Protein AF-A0A257ZQV4-F1 (afdb_monomer_lite)

Foldseek 3Di:
DDDDDDDPVCVVVDDPVNVVVVVVVVVVFPDKDKDWDWDDDPPKIWIWMWIAGPPPGIDIDIDMDDPPPD

Sequence (70 aa):
MKVDWIGPEAEVRLTWAGLMAALEAGHQRPRAEIADLFLYRGADTLLDRGAWIDGIGALVKVGTIVPGNA

Secondary structure (DSSP, 8-state):
-PPP---GGGGGG--HHHHHHHHHHHHTSPPPEEEEEEEEETTEEEEEEEEEETTTEEEEEEEEE-TT--

Radius of gyration: 15.53 Å; chains: 1; bounding box: 30×35×37 Å

pLDDT: mean 96.15, std 3.12, range [78.19, 98.62]

Structure (mmCIF, N/CA/C/O backbone):
data_AF-A0A257ZQV4-F1
#
_entry.id   AF-A0A257ZQV4-F1
#
loop_
_atom_site.group_PDB
_atom_site.id
_atom_site.type_symbol
_atom_site.label_atom_id
_atom_site.label_alt_id
_atom_site.label_comp_id
_atom_site.label_asym_id
_atom_site.label_entity_id
_atom_site.label_seq_id
_atom_site.pdbx_PDB_ins_code
_atom_site.Cartn_x
_atom_site.Cartn_y
_atom_site.Cartn_z
_atom_site.occupancy
_atom_site.B_iso_or_equiv
_atom_site.auth_seq_id
_atom_site.auth_comp_id
_atom_site.auth_asym_id
_atom_site.auth_atom_id
_atom_site.pdbx_PDB_model_num
ATOM 1 N N . MET A 1 1 ? 14.658 -21.694 3.213 1.00 78.19 1 MET A N 1
ATOM 2 C CA . MET A 1 1 ? 14.166 -20.523 2.458 1.00 78.19 1 MET A CA 1
ATOM 3 C C . MET A 1 1 ? 14.912 -19.303 2.966 1.00 78.19 1 MET A C 1
ATOM 5 O O . MET A 1 1 ? 14.995 -19.149 4.177 1.00 78.19 1 MET A O 1
ATOM 9 N N . LYS A 1 2 ? 15.506 -18.499 2.080 1.00 90.31 2 LYS A N 1
ATOM 10 C CA . LYS A 1 2 ? 16.135 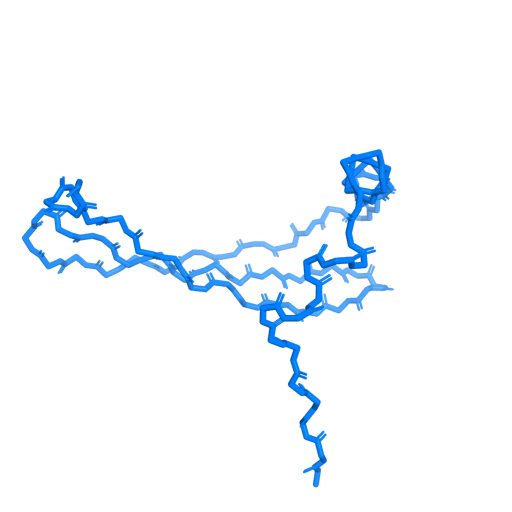-17.226 2.4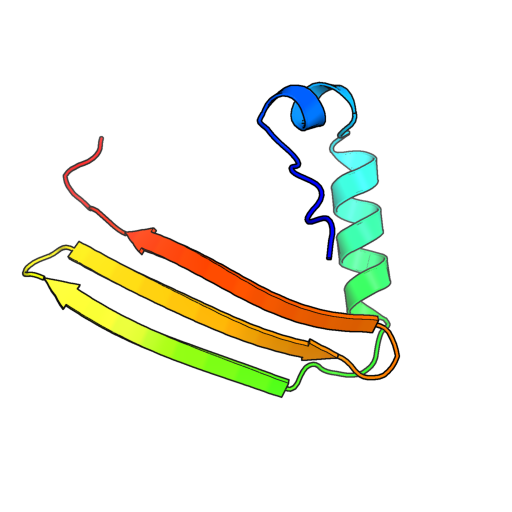49 1.00 90.31 2 LYS A CA 1
ATOM 11 C C . LYS A 1 2 ? 15.139 -16.112 2.135 1.00 90.31 2 LYS A C 1
ATOM 13 O O . LYS A 1 2 ? 14.583 -16.112 1.043 1.00 90.31 2 LYS A O 1
ATOM 18 N N . VAL A 1 3 ? 14.903 -15.222 3.090 1.00 92.25 3 VAL A N 1
ATOM 19 C CA . VAL A 1 3 ? 14.133 -13.992 2.875 1.00 92.25 3 VAL A CA 1
ATOM 20 C C . VAL A 1 3 ? 15.144 -12.862 2.756 1.00 92.25 3 VAL A C 1
ATOM 22 O O . VAL A 1 3 ? 15.970 -12.692 3.654 1.00 92.25 3 VAL A O 1
ATOM 25 N N . ASP A 1 4 ? 15.120 -12.138 1.643 1.00 95.06 4 ASP A N 1
ATOM 26 C CA . ASP A 1 4 ? 15.942 -10.943 1.484 1.00 95.06 4 ASP A CA 1
ATOM 27 C C . ASP A 1 4 ? 15.275 -9.759 2.195 1.00 95.06 4 ASP A C 1
ATOM 29 O O . ASP A 1 4 ? 14.057 -9.587 2.142 1.00 95.06 4 ASP A O 1
ATOM 33 N N . TRP A 1 5 ? 16.086 -8.956 2.881 1.00 94.88 5 TRP A N 1
ATOM 34 C CA . TRP A 1 5 ? 15.633 -7.776 3.609 1.00 94.88 5 TRP A CA 1
ATOM 35 C C . TRP A 1 5 ? 16.076 -6.518 2.867 1.00 94.88 5 TRP A C 1
ATOM 37 O O . TRP A 1 5 ? 17.247 -6.396 2.507 1.00 94.88 5 TRP A O 1
ATOM 47 N N . ILE A 1 6 ? 15.145 -5.591 2.648 1.00 94.75 6 ILE A N 1
ATOM 48 C CA . ILE A 1 6 ? 15.409 -4.277 2.055 1.00 94.75 6 ILE A CA 1
ATOM 49 C C . ILE A 1 6 ? 15.155 -3.244 3.151 1.00 94.75 6 ILE A C 1
ATOM 51 O O . ILE A 1 6 ? 14.012 -3.067 3.571 1.00 94.75 6 ILE A O 1
ATOM 55 N N . GLY A 1 7 ? 16.211 -2.606 3.653 1.00 95.88 7 GLY A N 1
ATOM 56 C CA . GLY A 1 7 ? 16.118 -1.595 4.699 1.00 95.88 7 GLY A CA 1
ATOM 57 C C . G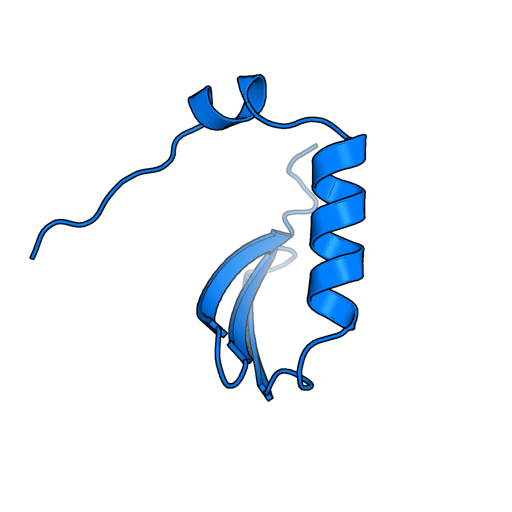LY A 1 7 ? 16.156 -0.156 4.167 1.00 95.88 7 GLY A C 1
ATOM 58 O O . GLY A 1 7 ? 16.109 0.076 2.952 1.00 95.88 7 GLY A O 1
ATOM 59 N N . PRO A 1 8 ? 16.251 0.835 5.075 1.00 96.88 8 PRO A N 1
ATOM 60 C CA . PRO A 1 8 ? 16.322 2.258 4.728 1.00 96.88 8 PRO A CA 1
ATOM 61 C C . PRO A 1 8 ? 17.471 2.617 3.775 1.00 96.88 8 PRO A C 1
ATOM 63 O O . PRO A 1 8 ? 17.367 3.568 3.008 1.00 96.88 8 PRO A O 1
ATOM 66 N N . GLU A 1 9 ? 18.548 1.829 3.748 1.00 96.12 9 GLU A N 1
ATOM 67 C CA . GLU A 1 9 ? 19.671 2.000 2.821 1.00 96.12 9 GLU A CA 1
ATOM 68 C C . GLU A 1 9 ? 19.276 1.894 1.341 1.00 96.12 9 GLU A C 1
ATOM 70 O O . GLU A 1 9 ? 20.061 2.248 0.465 1.00 96.12 9 GLU A O 1
ATOM 75 N N . ALA A 1 10 ? 18.073 1.408 1.031 1.00 95.94 10 ALA A N 1
ATOM 76 C CA . ALA A 1 10 ? 17.554 1.404 -0.328 1.00 95.94 10 ALA A CA 1
ATOM 77 C C . ALA A 1 10 ? 17.228 2.813 -0.846 1.00 95.94 10 ALA A C 1
ATOM 79 O O . ALA A 1 10 ? 17.248 3.017 -2.059 1.00 95.94 10 ALA A O 1
ATOM 80 N N . GLU A 1 11 ? 16.970 3.781 0.038 1.00 96.12 11 GLU A N 1
ATOM 81 C CA . GLU A 1 11 ? 16.551 5.136 -0.335 1.00 96.12 11 GLU A CA 1
ATOM 82 C C . GLU A 1 11 ? 17.558 5.823 -1.264 1.00 96.12 11 GLU A C 1
ATOM 84 O O . GLU A 1 11 ? 17.162 6.419 -2.262 1.00 96.12 11 GLU A O 1
ATOM 89 N N . VAL A 1 12 ? 18.864 5.634 -1.039 1.00 96.94 12 VAL A N 1
ATOM 90 C CA . VAL A 1 12 ? 19.920 6.223 -1.891 1.00 96.94 12 VAL A CA 1
ATOM 91 C C . VAL A 1 12 ? 19.930 5.671 -3.321 1.00 96.94 12 VAL A C 1
ATOM 93 O O . VAL A 1 12 ? 20.587 6.229 -4.197 1.00 96.94 12 VAL A O 1
ATOM 96 N N . ARG A 1 13 ? 19.234 4.554 -3.565 1.00 95.81 13 ARG A N 1
ATOM 97 C CA . ARG A 1 13 ? 19.071 3.946 -4.893 1.00 95.81 13 ARG A CA 1
ATOM 98 C C . ARG A 1 13 ? 17.794 4.408 -5.591 1.00 95.81 13 ARG A C 1
ATOM 100 O O . ARG A 1 13 ? 17.601 4.084 -6.762 1.00 95.81 13 ARG A O 1
ATOM 107 N N . LEU A 1 14 ? 16.913 5.122 -4.892 1.00 96.69 14 LEU A N 1
ATOM 108 C CA . LEU A 1 14 ? 15.651 5.604 -5.430 1.00 96.69 14 LEU A CA 1
ATOM 109 C C . LEU A 1 14 ? 15.813 7.024 -5.965 1.00 96.69 14 LEU A C 1
ATOM 111 O O . LEU A 1 14 ? 16.481 7.876 -5.388 1.00 96.69 14 LEU A O 1
ATOM 115 N N . THR A 1 15 ? 15.156 7.285 -7.088 1.00 97.81 15 THR A N 1
ATOM 116 C CA . THR A 1 15 ? 15.016 8.634 -7.631 1.00 97.81 15 THR A CA 1
ATOM 117 C C . THR A 1 15 ? 13.541 8.924 -7.822 1.00 97.81 15 THR A C 1
ATOM 119 O O . THR A 1 15 ? 12.752 8.016 -8.092 1.00 97.81 15 THR A O 1
ATOM 122 N N . TRP A 1 16 ? 13.165 10.198 -7.726 1.00 97.12 16 TRP A N 1
ATOM 123 C CA . TRP A 1 16 ? 11.780 10.600 -7.956 1.00 97.12 16 TRP A CA 1
ATOM 124 C C . TRP A 1 16 ? 11.297 10.216 -9.362 1.00 97.12 16 TRP A C 1
ATOM 126 O O . TRP A 1 16 ? 10.229 9.630 -9.515 1.00 97.12 16 TRP A O 1
ATOM 136 N N . ALA A 1 17 ? 12.123 10.453 -10.386 1.00 98.19 17 ALA A N 1
ATOM 137 C CA . ALA A 1 17 ? 11.811 10.065 -11.761 1.00 98.19 17 ALA A CA 1
ATOM 138 C C . ALA A 1 17 ? 11.628 8.544 -11.910 1.00 98.19 17 ALA A C 1
ATOM 140 O O . ALA A 1 17 ? 10.674 8.100 -12.546 1.00 98.19 17 ALA A O 1
ATOM 141 N N . GLY A 1 18 ? 12.499 7.743 -11.282 1.00 97.88 18 GLY A N 1
ATOM 142 C CA . GLY A 1 18 ? 12.385 6.285 -11.295 1.00 97.88 18 GLY A CA 1
ATOM 143 C C . GLY A 1 18 ? 11.109 5.784 -10.615 1.00 97.88 18 GLY A C 1
ATOM 144 O O . GLY A 1 18 ? 10.449 4.892 -11.144 1.00 97.88 18 GLY A O 1
ATOM 145 N N . LEU A 1 19 ? 10.722 6.388 -9.487 1.00 96.88 19 LEU A N 1
ATOM 146 C CA . LEU A 1 19 ? 9.475 6.057 -8.796 1.00 96.88 19 LEU A CA 1
ATOM 147 C C . LEU A 1 19 ? 8.250 6.346 -9.674 1.00 96.88 19 LEU A C 1
ATOM 149 O O . LEU A 1 19 ? 7.378 5.490 -9.808 1.00 96.88 19 LEU A O 1
ATOM 153 N N . MET A 1 20 ? 8.201 7.523 -10.301 1.00 98.06 20 MET A N 1
ATOM 154 C CA . MET A 1 20 ? 7.093 7.902 -11.182 1.00 98.06 20 MET A CA 1
ATOM 155 C C . MET A 1 20 ? 6.985 6.975 -12.398 1.00 98.06 20 MET A C 1
ATOM 157 O O . MET A 1 20 ? 5.892 6.501 -12.702 1.00 98.06 20 MET A O 1
ATOM 161 N N . ALA A 1 21 ? 8.112 6.645 -13.037 1.00 98.19 21 ALA A N 1
ATOM 162 C CA . ALA A 1 21 ? 8.146 5.704 -14.156 1.00 98.19 21 ALA A CA 1
ATOM 163 C C . ALA A 1 21 ? 7.684 4.294 -13.744 1.00 98.19 21 ALA A C 1
ATOM 165 O O . ALA A 1 21 ? 6.953 3.634 -14.483 1.00 98.19 21 ALA A O 1
ATOM 166 N N . ALA A 1 22 ? 8.066 3.832 -12.549 1.00 95.62 22 ALA A N 1
ATOM 167 C CA . ALA A 1 22 ? 7.627 2.540 -12.025 1.00 95.62 22 ALA A CA 1
ATOM 168 C C . ALA A 1 22 ? 6.115 2.511 -11.749 1.00 95.62 22 ALA A C 1
ATOM 170 O O . ALA A 1 22 ? 5.453 1.526 -12.082 1.00 95.62 22 ALA A O 1
ATOM 171 N N . LEU A 1 23 ? 5.556 3.590 -11.186 1.00 95.38 23 LEU A N 1
ATOM 172 C CA . LEU A 1 23 ? 4.113 3.724 -10.988 1.00 95.38 23 LEU A CA 1
ATOM 173 C C . LEU A 1 23 ? 3.374 3.703 -12.326 1.00 95.38 23 LEU A C 1
ATOM 175 O O . LEU A 1 23 ? 2.425 2.937 -12.473 1.00 95.38 23 LEU A O 1
ATOM 179 N N . GLU A 1 24 ? 3.808 4.490 -13.310 1.00 97.25 24 GLU A N 1
ATOM 180 C CA . GLU A 1 24 ? 3.203 4.511 -14.646 1.00 97.25 24 GLU A CA 1
ATOM 181 C C . GLU A 1 24 ? 3.226 3.122 -15.298 1.00 97.25 24 GLU A C 1
ATOM 183 O O . GLU A 1 24 ? 2.182 2.618 -15.714 1.00 97.25 24 GLU A O 1
ATOM 188 N N . ALA A 1 25 ? 4.386 2.459 -15.307 1.00 95.19 25 ALA A N 1
ATOM 189 C CA . ALA A 1 25 ? 4.531 1.111 -15.850 1.00 95.19 25 ALA A CA 1
ATOM 190 C C . ALA A 1 25 ? 3.639 0.088 -15.126 1.00 95.19 25 ALA A C 1
ATOM 192 O O . ALA A 1 25 ? 3.114 -0.827 -15.761 1.00 95.19 25 ALA A O 1
ATOM 193 N N . GLY A 1 26 ? 3.445 0.243 -13.812 1.00 92.31 26 GLY A N 1
ATOM 194 C CA . GLY A 1 26 ? 2.529 -0.574 -13.019 1.00 92.31 26 GLY A CA 1
ATOM 195 C C . GLY A 1 26 ? 1.064 -0.400 -13.427 1.00 92.31 26 GLY A C 1
ATOM 196 O O . GLY A 1 26 ? 0.338 -1.385 -13.510 1.00 92.31 26 GLY A O 1
ATOM 197 N N . HIS A 1 27 ? 0.634 0.818 -13.766 1.00 94.56 27 HIS A N 1
ATOM 198 C CA . HIS A 1 27 ? -0.742 1.089 -14.207 1.00 94.56 27 HIS A CA 1
ATOM 199 C C . HIS A 1 27 ? -1.067 0.539 -15.606 1.00 94.56 27 HIS A C 1
ATOM 201 O O . HIS A 1 27 ? -2.240 0.426 -15.947 1.00 94.56 27 HIS A O 1
ATOM 207 N N . GLN A 1 28 ? -0.059 0.163 -16.400 1.00 94.94 28 GLN A N 1
ATOM 208 C CA . GLN A 1 28 ? -0.248 -0.505 -17.698 1.00 94.94 28 GLN A CA 1
ATOM 209 C C . GLN A 1 28 ? -0.453 -2.027 -17.574 1.00 94.94 28 GLN A C 1
ATOM 211 O O . GLN A 1 28 ? -0.601 -2.727 -18.576 1.00 94.94 28 GLN A O 1
ATOM 216 N N . ARG A 1 29 ? -0.402 -2.571 -16.354 1.00 92.38 29 ARG A N 1
ATOM 217 C CA . ARG A 1 29 ? -0.519 -4.009 -16.077 1.00 92.38 29 ARG A CA 1
ATOM 218 C C . ARG A 1 29 ? -1.982 -4.411 -15.871 1.00 92.38 29 ARG A C 1
ATOM 220 O O . ARG A 1 29 ? -2.839 -3.537 -15.720 1.00 92.38 29 ARG A O 1
ATOM 227 N N . PRO A 1 30 ? -2.293 -5.723 -15.862 1.00 95.62 30 PRO A N 1
ATOM 228 C CA . PRO A 1 30 ? -3.619 -6.186 -15.484 1.00 95.62 30 PRO A CA 1
ATOM 229 C C . PRO A 1 30 ? -4.061 -5.582 -14.152 1.00 95.62 30 PRO A C 1
ATOM 231 O O . PRO A 1 30 ? -3.253 -5.347 -13.250 1.00 95.62 30 PRO A O 1
ATOM 234 N N . ARG A 1 31 ? -5.363 -5.321 -14.036 1.00 95.75 31 ARG A N 1
ATOM 235 C CA . ARG A 1 31 ? -5.938 -4.767 -12.814 1.00 95.75 31 ARG A CA 1
ATOM 236 C C . ARG A 1 31 ? -5.714 -5.740 -11.656 1.00 95.75 31 ARG A C 1
ATOM 238 O O . ARG A 1 31 ? -6.015 -6.921 -11.786 1.00 95.75 31 ARG A O 1
ATOM 245 N N . ALA A 1 32 ? -5.229 -5.221 -10.532 1.00 96.25 32 ALA A N 1
ATOM 246 C CA . ALA A 1 32 ? -5.044 -6.011 -9.324 1.00 96.25 32 ALA A CA 1
ATOM 247 C C . ALA A 1 32 ? -6.387 -6.443 -8.713 1.00 96.25 32 ALA A C 1
ATOM 249 O O . ALA A 1 32 ? -7.330 -5.645 -8.667 1.00 96.25 32 ALA A O 1
ATOM 250 N N . GLU A 1 33 ? -6.436 -7.652 -8.155 1.00 97.75 33 GLU A N 1
ATOM 251 C CA . GLU A 1 33 ? -7.380 -7.975 -7.084 1.00 97.75 33 GLU A CA 1
ATOM 252 C C . GLU A 1 33 ? -6.836 -7.390 -5.777 1.00 97.75 33 GLU A C 1
ATOM 254 O O . GLU A 1 33 ? -5.647 -7.527 -5.483 1.00 97.75 33 GLU A O 1
ATOM 259 N N . ILE A 1 34 ? -7.677 -6.682 -5.021 1.00 97.81 34 ILE A N 1
ATOM 260 C CA . ILE A 1 34 ? -7.271 -5.946 -3.818 1.00 97.81 34 ILE A CA 1
ATOM 261 C C . ILE A 1 34 ? -8.266 -6.242 -2.702 1.00 97.81 34 ILE A C 1
ATOM 263 O O . ILE A 1 34 ? -9.477 -6.160 -2.916 1.00 97.81 34 ILE A O 1
ATOM 267 N N . ALA A 1 35 ? -7.746 -6.514 -1.508 1.00 98.44 35 ALA A N 1
ATOM 268 C CA . ALA A 1 35 ? -8.529 -6.637 -0.288 1.00 98.44 35 ALA A CA 1
ATOM 269 C C . ALA A 1 35 ? -7.864 -5.853 0.846 1.00 98.44 35 ALA A C 1
ATOM 271 O O . ALA A 1 35 ? -6.637 -5.842 0.971 1.00 98.44 35 ALA A O 1
ATOM 272 N N . ASP A 1 36 ? -8.696 -5.229 1.678 1.00 98.44 36 ASP A N 1
ATOM 273 C CA . ASP A 1 36 ? -8.265 -4.426 2.817 1.00 98.44 36 ASP A CA 1
ATOM 274 C C . ASP A 1 36 ? -8.797 -5.029 4.123 1.00 98.44 36 ASP A C 1
ATOM 276 O O . ASP A 1 36 ? -9.969 -5.402 4.220 1.00 98.44 36 ASP A O 1
ATOM 280 N N . LEU A 1 37 ? -7.939 -5.073 5.142 1.00 98.38 37 LEU A N 1
ATOM 281 C CA . LEU A 1 37 ? -8.294 -5.346 6.530 1.00 98.38 37 LEU A CA 1
ATOM 282 C C . LEU A 1 37 ? -8.046 -4.088 7.364 1.00 98.38 37 LEU A C 1
ATOM 284 O O . LEU A 1 37 ? -6.950 -3.525 7.355 1.00 98.38 37 LEU A O 1
ATOM 288 N N . PHE A 1 38 ? -9.059 -3.689 8.129 1.00 98.38 38 PHE A N 1
ATOM 289 C CA . PHE A 1 38 ? -8.979 -2.563 9.052 1.00 98.38 38 PHE A CA 1
ATOM 290 C C . PHE A 1 38 ? -9.086 -3.043 10.496 1.00 98.38 38 PHE A C 1
ATOM 292 O O . PHE A 1 38 ? -10.023 -3.762 10.848 1.00 98.38 38 PHE A O 1
ATOM 299 N N . LEU A 1 39 ? -8.155 -2.600 11.341 1.00 98.50 39 LEU A N 1
ATOM 300 C CA . LEU A 1 39 ? -8.244 -2.726 12.795 1.00 98.50 39 LEU A CA 1
ATOM 301 C C . LEU A 1 39 ? -8.266 -1.332 13.420 1.00 98.50 39 LEU A C 1
ATOM 303 O O . LEU A 1 39 ? -7.460 -0.471 13.065 1.00 98.50 39 LEU A O 1
ATOM 307 N N . TYR A 1 40 ? -9.163 -1.131 14.381 1.00 98.25 40 TYR A N 1
ATOM 308 C CA . TYR A 1 40 ? -9.364 0.156 15.040 1.00 98.25 40 TYR A CA 1
ATOM 309 C C . TYR A 1 40 ? -8.976 0.078 16.516 1.00 98.25 40 TYR A C 1
ATOM 311 O O . TYR A 1 40 ? -9.373 -0.849 17.225 1.00 98.25 40 TYR A O 1
A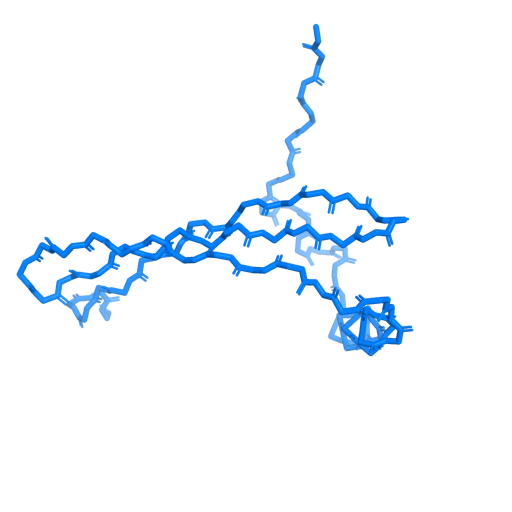TOM 319 N N . ARG A 1 41 ? -8.228 1.079 16.991 1.00 97.19 41 ARG A N 1
ATOM 320 C CA . ARG A 1 41 ? -7.864 1.256 18.403 1.00 97.19 41 ARG A CA 1
ATOM 321 C C . ARG A 1 41 ? -8.047 2.722 18.787 1.00 97.19 41 ARG A C 1
ATOM 323 O O . ARG A 1 41 ? -7.124 3.524 18.679 1.00 97.19 41 ARG A O 1
ATOM 330 N N . GLY A 1 42 ? -9.248 3.080 19.241 1.00 96.94 42 GLY A N 1
ATOM 331 C CA . GLY A 1 42 ? -9.589 4.480 19.506 1.00 96.94 42 GLY A CA 1
ATOM 332 C C . GLY A 1 42 ? -9.522 5.309 18.220 1.00 96.94 42 GLY A C 1
ATOM 333 O O . GLY A 1 42 ? -10.228 4.996 17.266 1.00 96.94 42 GLY A O 1
ATOM 334 N N . ALA A 1 43 ? -8.674 6.341 18.195 1.00 97.38 43 ALA A N 1
ATOM 335 C CA . ALA A 1 43 ? -8.435 7.168 17.006 1.00 97.38 43 ALA A CA 1
ATOM 336 C C . ALA A 1 43 ? -7.409 6.564 16.025 1.00 97.38 43 ALA A C 1
ATOM 338 O O . ALA A 1 43 ? -7.257 7.073 14.915 1.00 97.38 43 ALA A O 1
ATOM 339 N N . ASP A 1 44 ? -6.711 5.494 16.417 1.00 98.38 44 ASP A N 1
ATOM 340 C CA . ASP A 1 44 ? -5.705 4.850 15.579 1.00 98.38 44 ASP A CA 1
ATOM 341 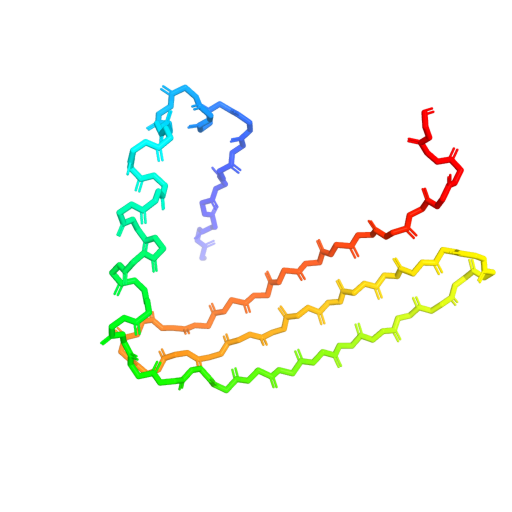C C . ASP A 1 44 ? -6.353 3.830 14.641 1.00 98.38 44 ASP A C 1
ATOM 343 O O . ASP A 1 44 ? -7.264 3.088 15.025 1.00 98.38 44 ASP A O 1
ATOM 347 N N . THR A 1 45 ? -5.826 3.743 13.422 1.00 98.50 45 THR A N 1
ATOM 348 C CA . THR A 1 45 ? -6.220 2.729 12.437 1.00 98.50 45 THR A CA 1
ATOM 349 C C . THR A 1 45 ? -4.992 1.992 11.921 1.00 98.50 45 THR A C 1
ATOM 351 O O . THR A 1 45 ? -4.011 2.619 11.522 1.00 98.50 45 THR A O 1
ATOM 354 N N . LEU A 1 46 ? -5.056 0.663 11.889 1.00 98.62 46 LEU A N 1
ATOM 355 C CA . LEU A 1 46 ? -4.157 -0.172 11.096 1.00 98.62 46 LEU A CA 1
ATOM 356 C C . LEU A 1 46 ? -4.894 -0.593 9.823 1.00 98.62 46 LEU A C 1
ATOM 358 O O . LEU A 1 46 ? -5.994 -1.138 9.900 1.00 98.62 46 LEU A O 1
ATOM 362 N N . LEU A 1 47 ? -4.273 -0.336 8.674 1.00 98.50 47 LEU A N 1
ATOM 363 C CA . LEU A 1 47 ? -4.661 -0.849 7.363 1.00 98.50 47 LEU A CA 1
ATOM 364 C C . LEU A 1 47 ? -3.653 -1.923 6.958 1.00 98.50 47 LEU A C 1
ATOM 366 O O . LEU A 1 47 ? -2.467 -1.624 6.840 1.00 98.50 47 LEU A O 1
ATOM 370 N N . ASP A 1 48 ? -4.123 -3.136 6.697 1.00 98.50 48 ASP A N 1
ATOM 371 C CA . ASP A 1 48 ? -3.379 -4.133 5.929 1.00 98.50 48 ASP A CA 1
ATOM 372 C C . ASP A 1 48 ? -4.032 -4.279 4.553 1.00 98.50 48 ASP A C 1
ATOM 374 O O . ASP A 1 48 ? -5.211 -4.623 4.454 1.00 98.50 48 ASP A O 1
ATOM 378 N N . ARG A 1 49 ? -3.278 -3.965 3.497 1.00 98.56 49 ARG A N 1
ATOM 379 C CA . ARG A 1 49 ? -3.718 -4.101 2.108 1.00 98.56 49 ARG A CA 1
ATOM 380 C C . ARG A 1 49 ? -2.971 -5.240 1.437 1.00 98.56 49 ARG A C 1
ATOM 382 O O . ARG A 1 49 ? -1.759 -5.141 1.228 1.00 98.56 49 ARG A O 1
ATOM 389 N N . GLY A 1 50 ? -3.715 -6.254 1.011 1.00 98.38 50 GLY A N 1
ATOM 390 C CA . GLY A 1 50 ? -3.242 -7.292 0.103 1.00 98.38 50 GLY A CA 1
ATOM 391 C C . GLY A 1 50 ? -3.572 -6.951 -1.348 1.00 98.38 50 GLY A C 1
ATOM 392 O O . GLY A 1 50 ? -4.645 -6.418 -1.639 1.00 98.38 50 GLY A O 1
ATOM 393 N N . ALA A 1 51 ? -2.662 -7.271 -2.264 1.00 97.75 51 ALA A N 1
ATOM 394 C CA . ALA A 1 51 ? -2.907 -7.172 -3.697 1.00 97.75 51 ALA A CA 1
ATOM 395 C C . ALA A 1 51 ? -2.329 -8.374 -4.451 1.00 97.75 51 ALA A C 1
ATOM 397 O O . ALA A 1 51 ? -1.230 -8.833 -4.133 1.00 97.75 51 ALA A O 1
ATOM 398 N N . TRP A 1 52 ? -3.047 -8.827 -5.479 1.00 97.50 52 TRP A N 1
ATOM 399 C CA . TRP A 1 52 ? -2.584 -9.814 -6.453 1.00 97.50 52 TRP A CA 1
ATOM 400 C C . TRP A 1 52 ? -2.662 -9.233 -7.864 1.00 97.50 52 TRP A C 1
ATOM 402 O O . TRP A 1 52 ? -3.717 -8.756 -8.280 1.00 97.50 52 TRP A O 1
ATOM 412 N N . ILE A 1 53 ? -1.553 -9.275 -8.607 1.00 95.56 53 ILE A N 1
ATOM 413 C CA . ILE A 1 53 ? -1.501 -8.869 -10.017 1.00 95.56 53 ILE A CA 1
ATOM 414 C C . ILE A 1 53 ? -0.989 -10.036 -10.855 1.00 95.56 53 ILE A C 1
ATOM 416 O O . ILE A 1 53 ? 0.146 -10.496 -10.677 1.00 95.56 53 ILE A O 1
ATOM 420 N N . ASP A 1 54 ? -1.802 -10.467 -11.817 1.00 94.25 54 ASP A N 1
ATOM 421 C CA . ASP A 1 54 ? -1.438 -11.530 -12.747 1.00 94.25 54 ASP A CA 1
ATOM 422 C C . ASP A 1 54 ? -0.166 -11.185 -13.530 1.00 94.25 54 ASP A C 1
ATOM 424 O O . ASP A 1 54 ? -0.026 -10.112 -14.122 1.00 94.25 54 ASP A O 1
ATOM 428 N N . GLY A 1 55 ? 0.788 -12.118 -13.518 1.00 92.31 55 GLY A N 1
ATOM 429 C CA . GLY A 1 55 ? 2.090 -11.959 -14.167 1.00 92.31 55 GLY A CA 1
ATOM 430 C C . GLY A 1 55 ? 3.116 -11.120 -13.394 1.00 92.31 55 GLY A C 1
ATOM 431 O O . GLY A 1 55 ? 4.218 -10.931 -13.904 1.00 92.31 55 GLY A O 1
ATOM 432 N N . ILE A 1 56 ? 2.796 -10.639 -12.184 1.00 93.06 56 ILE A N 1
ATOM 433 C CA . ILE A 1 56 ? 3.749 -9.945 -11.294 1.00 93.06 56 ILE A CA 1
ATOM 434 C C . ILE A 1 56 ? 3.887 -10.685 -9.963 1.00 93.06 56 ILE A C 1
ATOM 436 O O . ILE A 1 56 ? 5.004 -11.002 -9.560 1.00 93.06 56 ILE A O 1
ATOM 440 N N . GLY A 1 57 ? 2.767 -10.973 -9.293 1.00 94.50 57 GLY A N 1
ATOM 441 C CA . GLY A 1 57 ? 2.742 -11.656 -8.000 1.00 94.50 57 GLY A CA 1
ATOM 442 C C . GLY A 1 57 ? 1.837 -10.984 -6.968 1.00 94.50 57 GLY A C 1
ATOM 443 O O . GLY A 1 57 ? 0.957 -10.190 -7.308 1.00 94.50 57 GLY A O 1
ATOM 444 N N . ALA A 1 58 ? 2.073 -11.324 -5.700 1.00 96.12 58 ALA A N 1
ATOM 445 C CA . ALA A 1 58 ? 1.297 -10.865 -4.554 1.00 96.12 58 ALA A CA 1
ATOM 446 C C . ALA A 1 58 ? 2.147 -10.048 -3.578 1.00 96.12 58 ALA A C 1
ATOM 448 O O . ALA A 1 58 ? 3.331 -10.338 -3.386 1.00 96.12 58 ALA A O 1
ATOM 449 N N . LEU A 1 59 ? 1.534 -9.059 -2.929 1.00 96.75 59 LEU A N 1
ATOM 450 C CA . LEU A 1 59 ? 2.172 -8.258 -1.886 1.00 96.75 59 LEU A CA 1
ATOM 451 C C . LEU A 1 59 ? 1.159 -7.866 -0.808 1.00 96.75 59 LEU A C 1
ATOM 453 O O . LEU A 1 59 ? -0.017 -7.650 -1.099 1.00 96.75 59 LEU A O 1
ATOM 457 N N . VAL A 1 60 ? 1.644 -7.741 0.427 1.00 97.62 60 VAL A N 1
ATOM 458 C CA . VAL A 1 60 ? 0.915 -7.149 1.554 1.00 97.62 60 VAL A CA 1
ATOM 459 C C . VAL A 1 60 ? 1.645 -5.899 2.034 1.00 97.62 60 VAL A C 1
ATOM 461 O O . VAL A 1 60 ? 2.877 -5.881 2.102 1.00 97.62 60 VAL A O 1
ATOM 464 N N . LYS A 1 61 ? 0.899 -4.838 2.346 1.00 98.00 61 LYS A N 1
ATOM 465 C CA . LYS A 1 61 ? 1.436 -3.611 2.943 1.00 98.00 61 LYS A CA 1
ATOM 466 C C . LYS A 1 61 ? 0.597 -3.217 4.148 1.00 98.00 61 LYS A C 1
ATOM 468 O O . LYS A 1 61 ? -0.562 -2.838 3.998 1.00 98.00 61 LYS A O 1
ATOM 473 N N . VAL A 1 62 ? 1.242 -3.203 5.312 1.00 98.38 62 VAL A N 1
ATOM 474 C CA . VAL A 1 62 ? 0.658 -2.704 6.557 1.00 98.38 62 VAL A CA 1
ATOM 475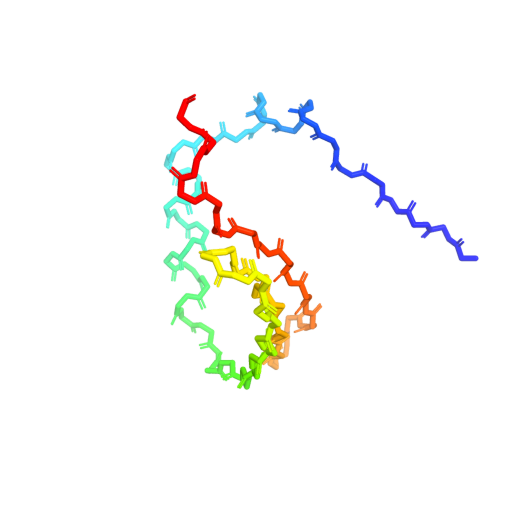 C C . VAL A 1 62 ? 1.049 -1.241 6.756 1.00 98.38 62 VAL A C 1
ATOM 477 O O . VAL A 1 62 ? 2.229 -0.891 6.706 1.00 98.38 62 VAL A O 1
ATOM 480 N N . GLY A 1 63 ? 0.058 -0.382 6.973 1.00 97.94 63 GLY A N 1
ATOM 481 C CA . GLY A 1 63 ? 0.225 1.027 7.310 1.00 97.94 63 GLY A CA 1
ATOM 482 C C . GLY A 1 63 ? -0.596 1.399 8.539 1.00 97.94 63 GLY A C 1
ATOM 483 O O . GLY A 1 63 ? -1.668 0.845 8.776 1.00 97.94 63 GLY A O 1
ATOM 484 N N . THR A 1 64 ? -0.100 2.355 9.318 1.00 98.00 64 THR A N 1
ATOM 485 C CA . THR A 1 64 ? -0.803 2.891 10.485 1.00 98.00 64 THR A CA 1
ATOM 486 C C . THR A 1 64 ? -1.146 4.361 10.276 1.00 98.00 64 THR A C 1
ATOM 488 O O . THR A 1 64 ? -0.356 5.137 9.741 1.00 98.00 64 THR A O 1
ATOM 491 N N . ILE A 1 65 ? -2.346 4.742 10.702 1.00 97.50 65 ILE A N 1
ATOM 492 C CA . ILE A 1 65 ? -2.803 6.123 10.796 1.00 97.50 65 ILE A CA 1
ATOM 493 C C . ILE A 1 65 ? -2.949 6.407 12.286 1.00 97.50 65 ILE A C 1
ATOM 495 O O . ILE A 1 65 ? -3.829 5.848 12.939 1.00 97.50 65 ILE A O 1
ATOM 499 N N . VAL A 1 66 ? -2.050 7.235 12.817 1.00 97.94 66 VAL A N 1
ATOM 500 C CA . VAL A 1 66 ? -1.961 7.575 14.244 1.00 97.94 66 VAL A CA 1
ATOM 501 C C . VAL A 1 66 ? -2.014 9.100 14.358 1.00 97.94 66 VAL A C 1
ATOM 503 O O . VAL A 1 66 ? -0.976 9.751 14.228 1.00 97.94 66 VAL A O 1
ATOM 506 N N . PRO A 1 67 ? -3.202 9.706 14.556 1.00 97.56 67 PRO A N 1
ATOM 507 C CA . PRO A 1 67 ? -3.357 11.164 14.550 1.00 97.56 67 PRO A CA 1
ATOM 508 C C . PRO A 1 67 ? -2.478 11.907 15.567 1.00 97.56 67 PRO A C 1
ATOM 510 O O . PRO A 1 67 ? -2.140 13.065 15.353 1.00 97.56 67 PRO A O 1
ATOM 513 N N . GLY A 1 68 ? -2.095 11.247 16.663 1.00 96.62 68 GLY A N 1
ATOM 514 C CA . GLY A 1 68 ? -1.229 11.818 17.698 1.00 96.62 68 GLY A CA 1
ATOM 515 C C . GLY A 1 68 ? 0.277 11.745 17.419 1.00 96.62 68 GLY A C 1
ATOM 516 O O . GLY A 1 68 ? 1.045 12.088 18.308 1.00 96.62 68 GLY A O 1
ATOM 517 N N . ASN A 1 69 ? 0.713 11.275 16.246 1.00 95.06 69 ASN A N 1
ATOM 518 C CA . ASN A 1 69 ? 2.128 11.026 15.927 1.00 95.06 69 ASN A CA 1
ATOM 519 C C . ASN A 1 69 ? 2.800 12.185 15.160 1.00 95.06 69 ASN A C 1
ATOM 521 O O . ASN A 1 69 ? 3.602 11.939 14.257 1.00 95.06 69 ASN A O 1
ATOM 525 N N . ALA A 1 70 ? 2.397 13.420 15.470 1.00 85.81 70 ALA A N 1
ATOM 526 C CA . ALA A 1 70 ? 2.981 14.644 14.919 1.00 85.81 70 ALA A CA 1
ATOM 527 C C . ALA A 1 70 ? 4.372 14.934 15.501 1.00 85.81 70 ALA A C 1
ATOM 529 O O . ALA A 1 70 ? 4.593 14.609 16.691 1.00 85.81 70 ALA A O 1
#